Protein AF-A0A453Q612-F1 (afdb_monomer_lite)

InterPro domains:
  IPR006984 Fcf1/UTP23 [PF04900] (62-125)
  IPR029060 PIN-like domain superfamily [SSF88723] (25-125)

Sequence (139 aa):
IRVKRRSRHRKVVKFYSTCFGFREPYKVLVDGTFVHHLLVHQLLPADDALRELLSAARPPPLFTSKCVQVELRRLGKSYSQAFDAARLLATFGCEHDKVVSAVDCILSLVGDKNPEHYFVATQDILVSGQSYERFLVFL

pLDDT: mean 79.76, std 13.85, range [37.91, 91.75]

Organism: Aegilops tauschii subsp. strangulata (NCBI:txid200361)

Secondary structure (DSSP, 8-state):
-HHHHHHHHHHHHHHHHHHS---SSPEEEE-HHHHHHHHHTT---HHHHHHHHHT-SSPPPEEEEHHHHHHHHHT-GGGHHHHHHHHHSEEE----SS---HHHHHHHHHTTT-TT-EEEE---HHHHHHHTTT-----

Structure (mmCIF, N/CA/C/O backbone):
data_AF-A0A453Q612-F1
#
_entry.id   AF-A0A453Q612-F1
#
loop_
_atom_site.group_PDB
_atom_site.id
_atom_site.type_symbol
_atom_site.label_atom_id
_atom_site.label_alt_id
_atom_site.label_comp_id
_atom_site.label_asym_id
_atom_site.label_entity_id
_atom_site.label_seq_id
_atom_site.pdbx_PDB_ins_code
_atom_site.Cartn_x
_atom_site.Cartn_y
_atom_site.Cartn_z
_atom_site.occupancy
_atom_site.B_iso_or_equiv
_atom_site.auth_seq_id
_atom_site.auth_comp_id
_atom_site.auth_asym_id
_atom_site.auth_atom_id
_atom_site.pdbx_PDB_model_num
ATOM 1 N N . ILE A 1 1 ? -12.143 -9.811 -23.129 1.00 45.09 1 ILE A N 1
ATOM 2 C CA . ILE A 1 1 ? -11.453 -8.522 -22.815 1.00 45.09 1 ILE A CA 1
ATOM 3 C C . ILE A 1 1 ? -10.446 -8.605 -21.633 1.00 45.09 1 ILE A C 1
ATOM 5 O O . ILE A 1 1 ? -9.820 -7.613 -21.288 1.00 45.09 1 ILE A O 1
ATOM 9 N N . ARG A 1 2 ? -10.120 -9.795 -21.096 1.00 45.66 2 ARG A N 1
ATOM 10 C CA . ARG A 1 2 ? -9.135 -9.979 -19.999 1.00 45.66 2 ARG A CA 1
ATOM 11 C C . ARG A 1 2 ? -7.660 -9.789 -20.425 1.00 45.66 2 ARG A C 1
ATOM 13 O O . ARG A 1 2 ? -6.860 -9.233 -19.678 1.00 45.66 2 ARG A O 1
ATOM 20 N N . VAL A 1 3 ? -7.325 -10.150 -21.669 1.00 52.69 3 VAL A N 1
ATOM 21 C CA . VAL A 1 3 ? -5.960 -10.054 -22.239 1.00 52.69 3 VAL A CA 1
ATOM 22 C C . VAL A 1 3 ? -5.506 -8.600 -22.451 1.00 52.69 3 VAL A C 1
ATOM 24 O O . VAL A 1 3 ? -4.360 -8.256 -22.165 1.00 52.69 3 VAL A O 1
ATOM 27 N N . LYS A 1 4 ? -6.413 -7.704 -22.876 1.00 53.88 4 LYS A N 1
ATOM 28 C CA . LYS A 1 4 ? -6.094 -6.279 -23.094 1.00 53.88 4 LYS A CA 1
ATOM 29 C C . LYS A 1 4 ? -5.746 -5.547 -21.785 1.00 53.88 4 LYS A C 1
ATOM 31 O O . LYS A 1 4 ? -4.834 -4.726 -21.797 1.00 53.88 4 LYS A O 1
ATOM 36 N N . ARG A 1 5 ? -6.415 -5.863 -20.662 1.00 55.00 5 ARG A N 1
ATOM 37 C CA . ARG A 1 5 ? -6.146 -5.255 -19.337 1.00 55.00 5 ARG A CA 1
ATOM 38 C C . ARG A 1 5 ? -4.781 -5.688 -18.787 1.00 55.00 5 ARG A C 1
ATOM 40 O O . ARG A 1 5 ? -3.984 -4.831 -18.420 1.00 55.00 5 ARG A O 1
ATOM 47 N N . ARG A 1 6 ? -4.449 -6.984 -18.881 1.00 57.88 6 ARG A N 1
ATOM 48 C CA . ARG A 1 6 ? -3.108 -7.510 -18.540 1.00 57.88 6 ARG A CA 1
ATOM 49 C C . ARG A 1 6 ? -1.997 -6.854 -19.365 1.00 57.88 6 ARG A C 1
ATOM 51 O O . ARG A 1 6 ? -0.974 -6.450 -18.822 1.00 57.88 6 ARG A O 1
ATOM 58 N N . SER A 1 7 ? -2.225 -6.655 -20.668 1.00 63.00 7 SER A N 1
ATOM 59 C CA . SER A 1 7 ? -1.268 -5.956 -21.534 1.00 63.00 7 SER A CA 1
ATOM 60 C C . SER A 1 7 ? -1.047 -4.488 -21.150 1.00 63.00 7 SER A C 1
ATOM 62 O O . SER A 1 7 ? 0.021 -3.963 -21.465 1.00 63.00 7 SER A O 1
ATOM 64 N N . ARG A 1 8 ? -2.023 -3.811 -20.528 1.00 69.19 8 ARG A N 1
ATOM 65 C CA . ARG A 1 8 ? -1.868 -2.427 -20.052 1.00 69.19 8 ARG A CA 1
ATOM 66 C C . ARG A 1 8 ? -1.066 -2.378 -18.754 1.00 69.19 8 ARG A C 1
ATOM 68 O O . ARG A 1 8 ? -0.084 -1.647 -18.716 1.00 69.19 8 ARG A O 1
ATOM 75 N N . HIS A 1 9 ? -1.397 -3.204 -17.760 1.00 70.69 9 HIS A N 1
ATOM 76 C CA . HIS A 1 9 ? -0.650 -3.251 -16.493 1.00 70.69 9 HIS A CA 1
ATOM 77 C C . HIS A 1 9 ? 0.830 -3.573 -16.712 1.00 70.69 9 HIS A C 1
ATOM 79 O O . HIS A 1 9 ? 1.691 -2.846 -16.232 1.00 70.69 9 HIS A O 1
ATOM 85 N N . ARG A 1 10 ? 1.145 -4.559 -17.561 1.00 77.56 10 ARG A N 1
ATOM 86 C CA . ARG A 1 10 ? 2.537 -4.884 -17.906 1.00 77.56 10 ARG A CA 1
ATOM 87 C C . ARG A 1 10 ? 3.301 -3.704 -18.523 1.00 77.56 10 ARG A C 1
ATOM 89 O O . ARG A 1 10 ? 4.494 -3.555 -18.279 1.00 77.56 10 ARG A O 1
ATOM 96 N N . LYS A 1 11 ? 2.643 -2.862 -19.331 1.00 81.31 11 LYS A N 1
ATOM 97 C CA . LYS A 1 11 ? 3.269 -1.650 -19.894 1.00 81.31 11 LYS A CA 1
A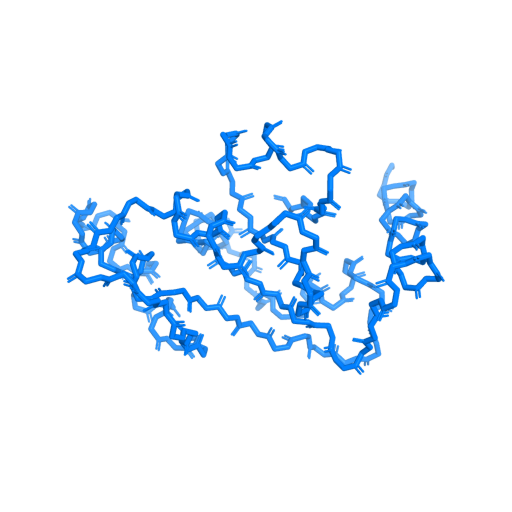TOM 98 C C . LYS A 1 11 ? 3.536 -0.608 -18.811 1.00 81.31 11 LYS A C 1
ATOM 100 O O . LYS A 1 11 ? 4.611 -0.021 -18.815 1.00 81.31 11 LYS A O 1
ATOM 105 N N . VAL A 1 12 ? 2.588 -0.422 -17.893 1.00 81.94 12 VAL A N 1
ATOM 106 C CA . VAL A 1 12 ? 2.711 0.504 -16.758 1.00 81.94 12 VAL A CA 1
ATOM 107 C C . VAL A 1 12 ? 3.851 0.076 -15.836 1.00 81.94 12 VAL A C 1
ATOM 109 O O . VAL A 1 12 ? 4.751 0.866 -15.574 1.00 81.94 12 VAL A O 1
ATOM 112 N N . VAL A 1 13 ? 3.892 -1.194 -15.430 1.00 83.62 13 VAL A N 1
ATOM 113 C CA . VAL A 1 13 ? 4.979 -1.719 -14.589 1.00 83.62 13 VAL A CA 1
ATOM 114 C C . VAL A 1 13 ? 6.327 -1.572 -15.294 1.00 83.62 13 VAL A C 1
ATOM 116 O O . VAL A 1 13 ? 7.278 -1.072 -14.701 1.00 83.62 13 VAL A O 1
ATOM 119 N N . LYS A 1 14 ? 6.412 -1.911 -16.589 1.00 85.62 14 LYS A N 1
ATOM 120 C CA . LYS A 1 14 ? 7.650 -1.742 -17.366 1.00 85.62 14 LYS A CA 1
ATOM 121 C C . LYS A 1 14 ? 8.103 -0.280 -17.433 1.00 85.62 14 LYS A C 1
ATOM 123 O O . LYS A 1 14 ? 9.303 -0.022 -17.362 1.00 85.62 14 LYS A O 1
ATOM 128 N N . PHE A 1 15 ? 7.171 0.659 -17.578 1.00 85.62 15 PHE A N 1
ATOM 129 C CA . PHE A 1 15 ? 7.458 2.091 -17.563 1.00 85.62 15 PHE A CA 1
ATOM 130 C C . PHE A 1 15 ? 8.051 2.521 -16.217 1.00 85.62 15 PHE A C 1
ATOM 132 O O . PHE A 1 15 ? 9.135 3.097 -16.201 1.00 85.62 15 PHE A O 1
ATOM 139 N N . TYR A 1 16 ? 7.435 2.143 -15.094 1.00 84.94 16 TYR A N 1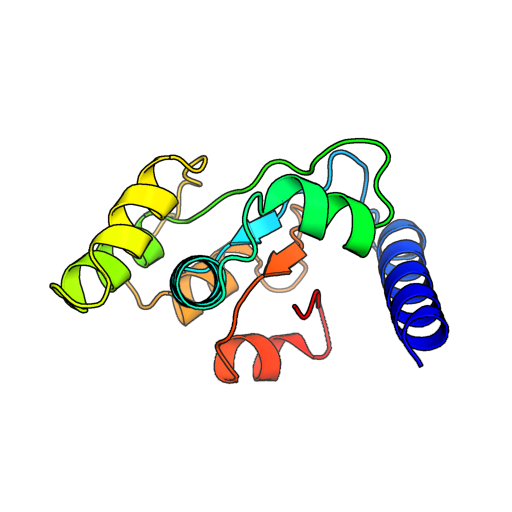
ATOM 140 C CA . TYR A 1 16 ? 7.972 2.453 -13.765 1.00 84.94 16 TYR A CA 1
ATOM 141 C C . TYR A 1 16 ? 9.319 1.777 -13.485 1.00 84.94 16 TYR A C 1
ATOM 143 O O . TYR A 1 16 ? 10.224 2.407 -12.940 1.00 84.94 16 TYR A O 1
ATOM 151 N N . SER A 1 17 ? 9.521 0.537 -13.929 1.00 86.75 17 SER A N 1
ATOM 152 C CA . SER A 1 17 ? 10.823 -0.129 -13.804 1.00 86.75 17 SER A CA 1
ATOM 153 C C . SER A 1 17 ? 11.923 0.534 -14.630 1.00 86.75 17 SER A C 1
ATOM 155 O O . SER A 1 17 ? 13.061 0.615 -14.176 1.00 86.75 17 SER A O 1
ATOM 157 N N . THR A 1 18 ? 11.596 1.028 -15.826 1.00 87.56 18 THR A N 1
ATOM 158 C CA . THR A 1 18 ? 12.586 1.598 -16.754 1.00 87.56 18 THR A CA 1
ATOM 159 C C . THR A 1 18 ? 12.886 3.065 -16.448 1.00 87.56 18 THR A C 1
ATOM 161 O O . THR A 1 18 ? 14.042 3.471 -16.472 1.00 87.56 18 THR A O 1
ATOM 164 N N . CYS A 1 19 ? 11.854 3.862 -16.167 1.00 87.12 19 CYS A N 1
ATOM 165 C CA . CYS A 1 19 ? 11.962 5.314 -16.017 1.00 87.12 19 CYS A CA 1
ATOM 166 C C . CYS A 1 19 ? 12.117 5.759 -14.557 1.00 87.12 19 CYS A C 1
ATOM 168 O O . CYS A 1 19 ? 12.710 6.803 -14.312 1.00 87.12 19 CYS A O 1
ATOM 170 N N . PHE A 1 20 ? 11.605 4.977 -13.601 1.00 84.44 20 PHE A N 1
ATOM 171 C CA . PHE A 1 20 ? 11.575 5.332 -12.176 1.00 84.44 20 PHE A CA 1
ATOM 172 C C . PHE A 1 20 ? 12.347 4.345 -11.294 1.00 84.44 20 PHE A C 1
ATOM 174 O O . PHE A 1 20 ? 12.302 4.451 -10.080 1.00 84.44 20 PHE A O 1
ATOM 181 N N . GLY A 1 21 ? 13.061 3.376 -11.874 1.00 86.81 21 GLY A N 1
ATOM 182 C CA . GLY A 1 21 ? 13.962 2.507 -11.114 1.00 86.81 21 GLY A CA 1
ATOM 183 C C . GLY A 1 21 ? 13.277 1.470 -10.217 1.00 86.81 21 GLY A C 1
ATOM 184 O O . GLY A 1 21 ? 13.927 0.929 -9.322 1.00 86.81 21 GLY A O 1
ATOM 185 N N . PHE A 1 22 ? 12.004 1.145 -10.462 1.00 89.31 22 PHE A N 1
ATOM 186 C CA . PHE A 1 22 ? 11.300 0.087 -9.731 1.00 89.31 22 PHE A CA 1
ATOM 187 C C . PHE A 1 22 ? 11.932 -1.277 -10.018 1.00 89.31 22 PHE A C 1
ATOM 189 O O . PHE A 1 22 ? 11.970 -1.724 -11.169 1.00 89.31 22 PHE A O 1
ATOM 196 N N . ARG A 1 23 ? 12.386 -1.970 -8.971 1.00 89.31 23 ARG A N 1
ATOM 197 C CA . ARG A 1 23 ? 13.064 -3.270 -9.070 1.00 89.31 23 ARG A CA 1
ATOM 198 C C . ARG A 1 23 ? 12.362 -4.325 -8.232 1.00 89.31 23 ARG A C 1
ATOM 200 O O . ARG A 1 23 ? 11.775 -4.017 -7.199 1.00 89.31 23 ARG A O 1
ATOM 207 N N . GLU A 1 24 ? 12.461 -5.570 -8.682 1.00 88.25 24 GLU A N 1
ATOM 208 C CA . GLU A 1 24 ? 12.012 -6.710 -7.894 1.00 88.25 24 GLU A CA 1
ATOM 209 C C . G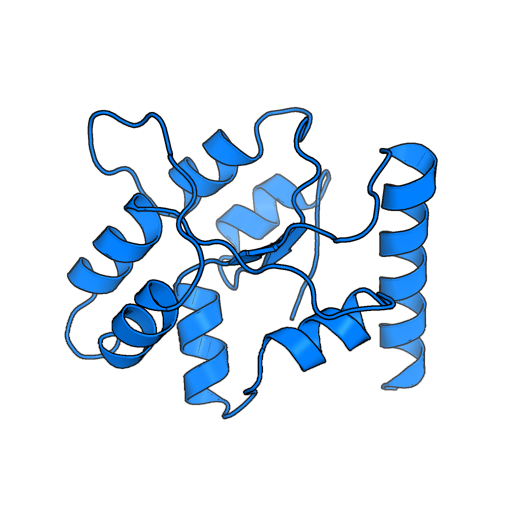LU A 1 24 ? 12.950 -6.971 -6.696 1.00 88.25 24 GLU A C 1
ATOM 211 O O . GLU A 1 24 ? 14.164 -6.787 -6.830 1.00 88.25 24 GLU A O 1
ATOM 216 N N . PRO A 1 25 ? 12.425 -7.439 -5.546 1.00 89.94 25 PRO A N 1
ATOM 217 C CA . PRO A 1 25 ? 11.007 -7.674 -5.269 1.00 89.94 25 PRO A CA 1
ATOM 218 C C . PRO A 1 25 ? 10.235 -6.355 -5.101 1.00 89.94 25 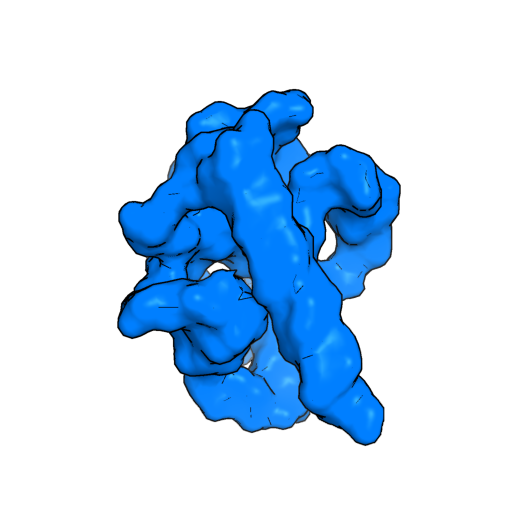PRO A C 1
ATOM 220 O O . PRO A 1 25 ? 10.623 -5.491 -4.317 1.00 89.94 25 PRO A O 1
ATOM 223 N N . TYR A 1 26 ? 9.134 -6.208 -5.842 1.00 89.00 26 TYR A N 1
ATOM 224 C CA . TYR A 1 26 ? 8.324 -4.992 -5.801 1.00 89.00 26 TYR A CA 1
ATOM 225 C C . TYR A 1 26 ? 7.650 -4.845 -4.438 1.00 89.00 26 TYR A C 1
ATOM 227 O O . TYR A 1 26 ? 6.978 -5.765 -3.980 1.00 89.00 26 TYR A O 1
ATOM 235 N N . LYS A 1 27 ? 7.802 -3.684 -3.799 1.00 90.12 27 LYS A N 1
ATOM 236 C CA . LYS A 1 27 ? 7.180 -3.400 -2.502 1.00 90.12 27 LYS A CA 1
ATOM 237 C C . LYS A 1 27 ? 5.759 -2.895 -2.725 1.00 90.12 27 LYS A C 1
ATOM 239 O O . LYS A 1 27 ? 5.575 -1.909 -3.440 1.00 90.12 27 LYS A O 1
ATOM 244 N N . VAL A 1 28 ? 4.765 -3.538 -2.115 1.00 90.00 28 VAL A N 1
ATOM 245 C CA . VAL A 1 28 ? 3.362 -3.117 -2.237 1.00 90.00 28 VAL A CA 1
ATOM 246 C C . VAL A 1 28 ? 2.845 -2.643 -0.884 1.00 90.00 28 VAL A C 1
ATOM 248 O O . VAL A 1 28 ? 2.754 -3.432 0.052 1.00 90.00 28 VAL A O 1
ATOM 251 N N . LEU A 1 29 ? 2.497 -1.361 -0.790 1.00 90.06 29 LEU A N 1
ATOM 252 C CA . LEU A 1 29 ? 1.719 -0.798 0.307 1.00 90.06 29 LEU A CA 1
ATOM 253 C C . LEU A 1 29 ? 0.246 -1.127 0.085 1.00 90.06 29 LEU A C 1
ATOM 255 O O . LEU A 1 29 ? -0.340 -0.786 -0.940 1.00 90.06 29 LEU A O 1
ATOM 259 N N . VAL A 1 30 ? -0.339 -1.804 1.056 1.00 88.56 30 VAL A N 1
ATOM 260 C CA . VAL A 1 30 ? -1.707 -2.286 1.053 1.00 88.56 30 VAL A CA 1
ATOM 261 C C . VAL A 1 30 ? -2.514 -1.471 2.050 1.00 88.56 30 VAL A C 1
ATOM 263 O O . VAL A 1 30 ? -2.154 -1.359 3.222 1.00 88.56 30 VAL A O 1
ATOM 266 N N . ASP A 1 31 ? -3.621 -0.923 1.568 1.00 86.62 31 ASP A N 1
ATOM 267 C CA . ASP A 1 31 ? -4.594 -0.217 2.386 1.00 86.62 31 ASP A CA 1
ATOM 268 C C . ASP A 1 31 ? -5.624 -1.181 3.006 1.00 86.62 31 ASP A C 1
ATOM 270 O O . ASP A 1 31 ? -5.922 -2.253 2.474 1.00 86.62 31 ASP A O 1
ATOM 274 N N . GLY A 1 32 ? -6.212 -0.792 4.134 1.00 83.44 32 GLY A N 1
ATOM 275 C CA . GLY A 1 32 ? -7.174 -1.607 4.864 1.00 83.44 32 GLY A CA 1
ATOM 276 C C . GLY A 1 32 ? -8.475 -1.835 4.098 1.00 83.44 32 GLY A C 1
ATOM 277 O O . GLY A 1 32 ? -9.043 -2.930 4.141 1.00 83.44 32 GLY A O 1
ATOM 278 N N . THR A 1 33 ? -8.907 -0.830 3.334 1.00 80.88 33 THR A N 1
ATOM 279 C CA . THR A 1 33 ? -10.067 -0.927 2.434 1.00 80.88 33 THR A CA 1
ATOM 280 C C . THR A 1 33 ? -9.863 -2.007 1.370 1.00 80.88 33 THR A C 1
ATOM 282 O O . THR A 1 33 ? -10.777 -2.776 1.064 1.00 80.88 33 THR A O 1
ATOM 285 N N . PHE A 1 34 ? -8.635 -2.134 0.866 1.00 84.00 34 PHE A N 1
ATOM 286 C CA . PHE A 1 34 ? -8.265 -3.141 -0.114 1.00 84.00 34 PHE A CA 1
ATOM 287 C C . PHE A 1 34 ? -8.291 -4.553 0.474 1.00 84.00 34 PHE A C 1
ATOM 289 O O . PHE A 1 34 ? -8.869 -5.459 -0.127 1.00 84.00 34 PHE A O 1
ATOM 296 N N . VAL A 1 35 ? -7.737 -4.741 1.677 1.00 85.50 35 VAL A N 1
ATOM 297 C CA . VAL A 1 35 ? -7.801 -6.031 2.389 1.00 85.50 35 VAL A CA 1
ATOM 298 C C . VAL A 1 35 ? -9.251 -6.453 2.621 1.00 85.50 35 VAL A C 1
ATOM 300 O O . VAL A 1 35 ? -9.608 -7.605 2.371 1.00 85.50 35 VAL A O 1
ATOM 303 N N . HIS A 1 36 ? -10.103 -5.521 3.053 1.00 86.06 36 HIS A N 1
ATOM 304 C CA . HIS A 1 36 ? -11.524 -5.792 3.242 1.00 86.06 36 HIS A CA 1
ATOM 305 C C . HIS A 1 36 ? -12.200 -6.229 1.936 1.00 86.06 36 HIS A C 1
ATOM 307 O O . HIS A 1 36 ? -12.892 -7.245 1.911 1.00 86.06 36 HIS A O 1
ATOM 313 N N . HIS A 1 37 ? -11.940 -5.518 0.838 1.00 83.62 37 HIS A N 1
ATOM 314 C CA . HIS A 1 37 ? -12.474 -5.860 -0.477 1.00 83.62 37 HIS A CA 1
ATOM 315 C C . HIS A 1 37 ? -12.046 -7.266 -0.934 1.00 83.62 37 HIS A C 1
ATOM 317 O O . HIS A 1 37 ? -12.874 -8.045 -1.407 1.00 83.62 37 HIS A O 1
ATOM 323 N N . LEU A 1 38 ? -10.775 -7.636 -0.745 1.00 82.94 38 LEU A N 1
ATOM 324 C CA . LEU A 1 38 ? -10.293 -8.980 -1.075 1.00 82.94 38 LEU A CA 1
ATOM 325 C C . LEU A 1 38 ? -11.024 -10.080 -0.296 1.00 82.94 38 LEU A C 1
ATOM 327 O O . LEU A 1 38 ? -11.341 -11.121 -0.871 1.00 82.94 38 LEU A O 1
ATOM 331 N N . LEU A 1 39 ? -11.299 -9.849 0.991 1.00 84.69 39 LEU A N 1
ATOM 332 C CA . LEU A 1 39 ? -12.018 -10.800 1.841 1.00 84.69 39 LEU A CA 1
ATOM 333 C C . LEU A 1 39 ? -13.478 -10.952 1.408 1.00 84.69 39 LEU A C 1
ATOM 335 O O . LEU A 1 39 ? -13.945 -12.074 1.222 1.00 84.69 39 LEU A O 1
ATOM 339 N N . VAL A 1 40 ? -14.178 -9.834 1.195 1.00 84.12 40 VAL A N 1
ATOM 340 C CA . VAL A 1 40 ? -15.593 -9.827 0.788 1.00 84.12 40 VAL A CA 1
ATOM 341 C C . VAL A 1 40 ? -15.793 -10.548 -0.547 1.00 84.12 40 VAL A C 1
ATOM 343 O O . VAL A 1 40 ? -16.758 -11.292 -0.709 1.00 84.12 40 VAL A O 1
ATOM 346 N N . HIS A 1 41 ? -14.862 -10.380 -1.488 1.00 80.56 41 HIS A N 1
ATOM 347 C CA . HIS A 1 41 ? -14.938 -10.991 -2.816 1.00 80.56 41 HIS A CA 1
ATOM 348 C C . HIS A 1 41 ? -14.210 -12.338 -2.942 1.00 80.56 41 HIS A C 1
ATOM 350 O O . HIS A 1 41 ? -14.144 -12.879 -4.045 1.00 80.56 41 HIS A O 1
ATOM 356 N N . GLN A 1 42 ? -13.681 -12.890 -1.843 1.00 79.25 42 GLN A N 1
ATOM 357 C CA . GLN A 1 42 ? -12.949 -14.167 -1.818 1.00 79.25 42 GLN A CA 1
ATOM 358 C C . GLN A 1 42 ? -11.797 -14.223 -2.841 1.00 79.25 42 GLN A C 1
ATOM 360 O O . GLN A 1 42 ? -11.560 -15.237 -3.493 1.00 79.25 42 GLN A O 1
ATOM 365 N N . LEU A 1 43 ? -11.061 -13.118 -2.979 1.00 75.00 43 LEU A N 1
ATOM 366 C CA . LEU A 1 43 ? -9.959 -12.956 -3.939 1.00 75.00 43 LEU A CA 1
ATOM 367 C C . LEU A 1 43 ? -8.589 -13.338 -3.351 1.00 75.00 43 LEU A C 1
ATOM 369 O O . LEU A 1 43 ? -7.553 -12.875 -3.827 1.00 75.00 43 LEU A O 1
ATOM 373 N N . LEU A 1 44 ? -8.578 -14.149 -2.293 1.00 75.25 44 LEU A N 1
ATOM 374 C CA . LEU A 1 44 ? -7.357 -14.638 -1.659 1.00 75.25 44 LEU A CA 1
ATOM 375 C C . LEU A 1 44 ? -6.811 -15.875 -2.401 1.00 75.25 44 LEU A C 1
ATOM 377 O O . LEU A 1 44 ? -7.603 -16.697 -2.863 1.00 75.25 44 LEU A O 1
ATOM 381 N N . PRO A 1 45 ? -5.478 -16.045 -2.485 1.00 75.12 45 PRO A N 1
ATOM 382 C CA . PRO A 1 45 ? -4.451 -15.261 -1.800 1.00 75.12 45 PRO A CA 1
ATOM 383 C C . PRO A 1 45 ? -4.006 -14.010 -2.597 1.00 75.12 45 PRO A C 1
ATOM 385 O O . PRO A 1 45 ? -3.897 -14.011 -3.824 1.00 75.12 45 PRO A O 1
ATOM 388 N N . ALA A 1 46 ? -3.808 -12.898 -1.878 1.00 76.06 46 ALA A N 1
ATOM 389 C CA . ALA A 1 46 ? -3.599 -11.563 -2.456 1.00 76.06 46 ALA A CA 1
ATOM 390 C C . ALA A 1 46 ? -2.251 -11.406 -3.178 1.00 76.06 46 ALA A C 1
ATOM 392 O O . ALA A 1 46 ? -2.119 -10.648 -4.138 1.00 76.06 46 ALA A O 1
ATOM 393 N N . ASP A 1 47 ? -1.243 -12.117 -2.694 1.00 79.81 47 ASP A N 1
ATOM 394 C CA . ASP A 1 47 ? 0.135 -12.106 -3.163 1.00 79.81 47 ASP A CA 1
ATOM 395 C C . ASP A 1 47 ? 0.275 -12.728 -4.561 1.00 79.81 47 ASP A C 1
ATOM 397 O O . ASP A 1 47 ? 0.940 -12.148 -5.420 1.00 79.81 47 ASP A O 1
ATOM 401 N N . ASP A 1 48 ? -0.419 -13.834 -4.846 1.00 80.44 48 ASP A N 1
ATOM 402 C CA . ASP A 1 48 ? -0.469 -14.431 -6.187 1.00 80.44 48 ASP A CA 1
ATOM 403 C C . ASP A 1 48 ? -1.203 -13.531 -7.192 1.00 80.44 48 ASP A C 1
ATOM 405 O O . ASP A 1 48 ? -0.750 -13.361 -8.332 1.00 80.44 48 ASP A O 1
ATOM 409 N N . ALA A 1 49 ? -2.313 -12.915 -6.772 1.00 78.94 49 ALA A N 1
ATOM 410 C CA . ALA A 1 49 ? -3.058 -11.973 -7.604 1.00 78.94 49 ALA A CA 1
ATOM 411 C C . ALA A 1 49 ? -2.204 -10.742 -7.957 1.00 78.94 49 ALA A C 1
ATOM 413 O O . ALA A 1 49 ? -2.149 -10.323 -9.119 1.00 78.94 49 ALA A O 1
ATOM 414 N N . LEU A 1 50 ? -1.483 -10.196 -6.973 1.00 81.44 50 LEU A N 1
ATOM 415 C CA . LEU A 1 50 ? -0.571 -9.071 -7.167 1.00 81.44 50 LEU A CA 1
ATOM 416 C C . LEU A 1 50 ? 0.668 -9.463 -7.978 1.00 81.44 50 LEU A C 1
ATOM 418 O O . LEU A 1 50 ? 1.098 -8.672 -8.817 1.00 81.44 50 LEU A O 1
ATOM 422 N N . ARG A 1 51 ? 1.198 -10.685 -7.823 1.00 86.31 51 ARG A N 1
ATOM 423 C CA . ARG A 1 51 ? 2.277 -11.216 -8.674 1.00 86.31 51 ARG A CA 1
ATOM 424 C C . ARG A 1 51 ? 1.870 -11.208 -10.141 1.00 86.31 51 ARG A C 1
ATOM 426 O O . ARG A 1 51 ? 2.609 -10.701 -10.984 1.00 86.31 51 ARG A O 1
ATOM 433 N N . GLU A 1 52 ? 0.696 -11.762 -10.454 1.00 82.06 52 GLU A N 1
ATOM 434 C CA . GLU A 1 52 ? 0.200 -11.820 -11.831 1.00 82.06 52 GLU A CA 1
ATOM 435 C C . GLU A 1 52 ? -0.035 -10.415 -12.399 1.00 82.06 52 GLU A C 1
ATOM 437 O O . GLU A 1 52 ? 0.308 -10.141 -13.552 1.00 82.06 52 GLU A O 1
ATOM 442 N N . LEU A 1 53 ? -0.584 -9.507 -11.590 1.00 79.88 53 LEU A N 1
ATOM 443 C CA . LEU A 1 53 ? -0.849 -8.139 -12.018 1.00 79.88 53 LEU A CA 1
ATOM 444 C C . LEU A 1 53 ? 0.443 -7.369 -12.297 1.00 79.88 53 LEU A C 1
ATOM 446 O O . LEU A 1 53 ? 0.570 -6.750 -13.358 1.00 79.88 53 LEU A O 1
ATOM 450 N N . LEU A 1 54 ? 1.407 -7.454 -11.381 1.00 83.12 54 LEU A N 1
ATOM 451 C CA . LEU A 1 54 ? 2.714 -6.821 -11.517 1.00 83.12 54 LEU A CA 1
ATOM 452 C C . LEU A 1 54 ? 3.596 -7.505 -12.567 1.00 83.12 54 LEU A C 1
ATOM 454 O O . LEU A 1 54 ? 4.634 -6.965 -12.929 1.00 83.12 54 LEU A O 1
ATOM 458 N N . SER A 1 55 ? 3.182 -8.663 -13.095 1.00 84.69 55 SER A N 1
ATOM 459 C CA . SER A 1 55 ? 4.018 -9.495 -13.970 1.00 84.69 55 SER A CA 1
ATOM 460 C C . SER A 1 55 ? 5.382 -9.807 -13.333 1.00 84.69 55 SER A C 1
ATOM 462 O O . SER A 1 55 ? 6.387 -9.861 -14.039 1.00 84.69 55 SER A O 1
ATOM 464 N N . ALA A 1 56 ? 5.401 -9.973 -12.006 1.00 85.12 56 ALA A N 1
ATOM 465 C CA . ALA A 1 56 ? 6.614 -10.164 -11.219 1.00 85.12 56 ALA A CA 1
ATOM 466 C C . ALA A 1 56 ? 7.037 -11.639 -11.188 1.00 85.12 56 ALA A C 1
ATOM 468 O O . ALA A 1 56 ? 6.185 -12.532 -11.213 1.00 85.12 56 ALA A O 1
ATOM 469 N N . ALA A 1 57 ? 8.340 -11.914 -11.079 1.00 86.31 57 ALA A N 1
ATOM 470 C CA . ALA A 1 57 ? 8.837 -13.291 -11.023 1.00 86.31 57 ALA A CA 1
ATOM 471 C C . ALA A 1 57 ? 8.475 -14.007 -9.709 1.00 86.31 57 ALA A C 1
ATOM 473 O O . ALA A 1 57 ? 8.344 -15.232 -9.682 1.00 86.31 57 ALA A O 1
ATOM 474 N N . ARG A 1 58 ? 8.311 -13.258 -8.611 1.00 86.81 58 ARG A N 1
ATOM 475 C CA . ARG A 1 58 ? 7.963 -13.782 -7.279 1.00 86.81 58 ARG A CA 1
ATOM 476 C C . ARG A 1 58 ? 6.841 -12.960 -6.636 1.00 86.81 58 ARG A C 1
ATOM 478 O O . ARG A 1 58 ? 6.676 -11.798 -7.011 1.00 86.81 58 ARG A O 1
ATOM 485 N N . PRO A 1 59 ? 6.080 -13.535 -5.682 1.00 86.62 59 PRO A N 1
ATOM 486 C CA . PRO A 1 59 ? 5.086 -12.784 -4.926 1.00 86.62 59 PRO A CA 1
ATOM 487 C C . PRO A 1 59 ? 5.710 -11.549 -4.259 1.00 86.62 59 PRO A C 1
ATOM 489 O O . PRO A 1 59 ? 6.763 -11.673 -3.621 1.00 86.62 59 PRO A O 1
ATOM 492 N N . PRO A 1 60 ? 5.121 -10.354 -4.443 1.00 88.06 60 PRO A N 1
ATOM 493 C CA . PRO A 1 60 ? 5.657 -9.135 -3.863 1.00 88.06 60 PRO A CA 1
ATOM 494 C C . PRO A 1 60 ? 5.457 -9.131 -2.342 1.00 88.06 60 PRO A C 1
ATOM 496 O O . PRO A 1 60 ? 4.392 -9.535 -1.868 1.00 88.06 60 PRO A O 1
ATOM 499 N N . PRO A 1 61 ? 6.430 -8.642 -1.555 1.00 90.25 61 PRO A N 1
ATOM 500 C CA . PRO A 1 61 ? 6.201 -8.380 -0.145 1.00 90.25 61 PRO A CA 1
ATOM 501 C C . PRO A 1 61 ? 5.114 -7.310 0.023 1.00 90.25 61 PRO A C 1
ATOM 503 O O . PRO A 1 61 ? 5.178 -6.222 -0.562 1.00 90.25 61 PRO A O 1
ATOM 506 N N . LEU A 1 62 ? 4.111 -7.655 0.830 1.00 90.69 62 LEU A N 1
ATOM 507 C CA . LEU A 1 62 ? 2.966 -6.810 1.139 1.00 90.69 62 LEU A CA 1
ATOM 508 C C . LEU A 1 62 ? 3.178 -6.122 2.483 1.00 90.69 62 LEU A C 1
ATOM 510 O O . LEU A 1 62 ? 3.490 -6.773 3.485 1.00 90.69 62 LEU A O 1
ATOM 514 N N . PHE A 1 63 ? 2.968 -4.813 2.496 1.00 91.44 63 PHE A N 1
ATOM 515 C CA . PHE A 1 63 ? 3.173 -3.964 3.655 1.00 91.44 63 PHE A CA 1
ATOM 516 C C . PHE A 1 63 ? 1.906 -3.188 3.988 1.00 91.44 63 PHE A C 1
ATOM 518 O O . PHE A 1 63 ? 1.191 -2.759 3.096 1.00 91.44 63 PHE A O 1
ATOM 525 N N . THR A 1 64 ? 1.661 -2.940 5.266 1.00 91.75 64 THR A N 1
ATOM 526 C CA . THR A 1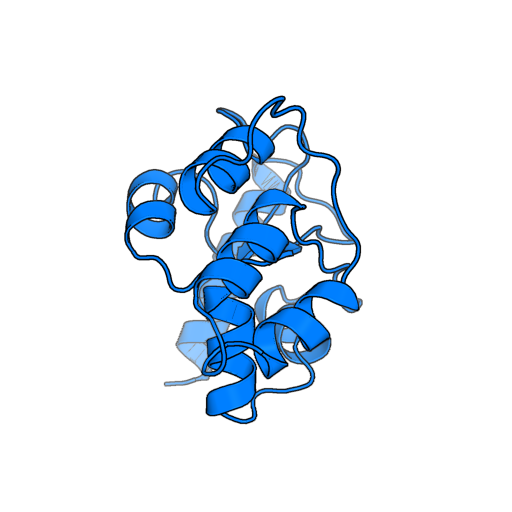 64 ? 0.639 -1.998 5.748 1.00 91.75 64 THR A CA 1
ATOM 527 C C . THR A 1 64 ? 1.280 -1.016 6.722 1.00 91.75 64 THR A C 1
ATOM 529 O O . THR A 1 64 ? 2.369 -1.270 7.235 1.00 91.75 64 THR A O 1
ATOM 532 N N . SER A 1 65 ? 0.617 0.096 7.033 1.00 91.31 65 SER A N 1
ATOM 533 C CA . SER A 1 65 ? 1.062 1.000 8.098 1.00 91.31 65 SER A CA 1
ATOM 534 C C . SER A 1 65 ? 0.325 0.746 9.416 1.00 91.31 65 SER A C 1
ATOM 536 O O . SER A 1 65 ? -0.765 0.161 9.448 1.00 91.31 65 SER A O 1
ATOM 538 N N . LYS A 1 66 ? 0.908 1.224 10.523 1.00 90.25 66 LYS A N 1
ATOM 539 C CA . LYS A 1 66 ? 0.238 1.225 11.834 1.00 90.25 66 LYS A CA 1
ATOM 540 C C . LYS A 1 66 ? -1.020 2.093 11.822 1.00 90.25 66 LYS A C 1
ATOM 542 O O . LYS A 1 66 ? -2.016 1.707 12.427 1.00 90.25 66 LYS A O 1
ATOM 547 N N . CYS A 1 67 ? -1.000 3.232 11.127 1.00 91.38 67 CYS A N 1
ATOM 548 C CA . CYS A 1 67 ? -2.165 4.113 11.023 1.00 91.38 67 CYS A CA 1
ATOM 549 C C . CYS A 1 67 ? -3.341 3.410 10.340 1.00 91.38 67 CYS A C 1
ATOM 551 O O . CYS A 1 67 ? -4.443 3.442 10.879 1.00 91.38 67 CYS A O 1
ATOM 553 N N . VAL A 1 68 ? -3.087 2.679 9.247 1.00 90.25 68 VAL A N 1
ATOM 554 C CA . VAL A 1 68 ? -4.105 1.876 8.543 1.00 90.25 68 VAL A CA 1
ATOM 555 C C . VAL A 1 68 ? -4.706 0.812 9.466 1.00 90.25 68 VAL A C 1
ATOM 557 O O . VAL A 1 68 ? -5.924 0.671 9.551 1.00 90.25 68 VAL A O 1
ATOM 560 N N . GLN A 1 69 ? -3.876 0.088 10.226 1.00 90.56 69 GLN A N 1
ATOM 561 C CA . GLN A 1 69 ? -4.372 -0.906 11.187 1.00 90.56 69 GLN A CA 1
ATOM 562 C C . GLN A 1 69 ? -5.242 -0.270 12.283 1.00 90.56 69 GLN A C 1
ATOM 564 O O . GLN A 1 69 ? -6.263 -0.837 12.679 1.00 90.56 69 GLN A O 1
ATOM 569 N N . VAL A 1 70 ? -4.856 0.901 12.796 1.00 90.38 70 VAL A N 1
ATOM 570 C CA . VAL A 1 70 ? -5.641 1.604 13.821 1.00 90.38 70 VAL A CA 1
ATOM 571 C C . VAL A 1 70 ? -6.958 2.121 13.243 1.00 90.38 70 VAL A C 1
ATOM 573 O O . VAL A 1 70 ? -7.984 2.035 13.917 1.00 90.38 70 VAL A O 1
ATOM 576 N N . GLU A 1 71 ? -6.955 2.626 12.013 1.00 89.25 71 GLU A N 1
ATOM 577 C CA . GLU A 1 71 ? -8.167 3.067 11.324 1.00 89.25 71 GLU A CA 1
ATOM 578 C C . GLU A 1 71 ? -9.144 1.904 11.116 1.00 89.25 71 GLU A C 1
ATOM 580 O O . GLU A 1 71 ? -10.293 1.992 11.548 1.00 89.25 71 GLU A O 1
ATOM 585 N N . LEU A 1 72 ? -8.668 0.764 10.603 1.00 88.06 72 LEU A N 1
ATOM 586 C CA . LEU A 1 72 ? -9.462 -0.465 10.484 1.00 88.06 72 LEU A CA 1
ATOM 587 C C . LEU A 1 72 ? -10.081 -0.893 11.817 1.00 88.06 72 LEU A C 1
ATOM 589 O O . LEU A 1 72 ? -11.251 -1.269 11.874 1.00 88.06 72 LEU A O 1
ATOM 593 N N . ARG A 1 73 ? -9.315 -0.803 12.911 1.00 88.69 73 ARG A N 1
ATOM 594 C CA . ARG A 1 73 ? -9.825 -1.102 14.254 1.00 88.69 73 ARG A CA 1
ATOM 595 C C . ARG A 1 73 ? -10.957 -0.150 14.658 1.00 88.69 73 ARG A C 1
ATOM 597 O O . ARG A 1 73 ? -11.906 -0.590 15.306 1.00 88.69 73 ARG A O 1
ATOM 604 N N . ARG A 1 74 ? -10.871 1.135 14.297 1.00 88.31 74 ARG A N 1
ATOM 605 C CA . ARG A 1 74 ? -11.902 2.149 14.596 1.00 88.31 74 ARG A CA 1
ATOM 606 C C . ARG A 1 74 ? -13.183 1.945 13.789 1.00 88.31 74 ARG A C 1
ATOM 608 O O . ARG A 1 74 ? -14.253 2.240 14.310 1.00 88.31 74 ARG A O 1
ATOM 615 N N . LEU A 1 75 ? -13.091 1.400 12.574 1.00 85.12 75 LEU A N 1
ATOM 616 C CA . LEU A 1 75 ? -14.257 1.070 11.742 1.00 85.12 75 LEU A CA 1
ATOM 617 C C . LEU A 1 75 ? -15.131 -0.056 12.336 1.00 85.12 75 LEU A C 1
ATOM 619 O O . LEU A 1 75 ? -16.282 -0.232 11.937 1.00 85.12 75 LEU A O 1
ATOM 623 N N . GLY A 1 76 ? -14.625 -0.789 13.331 1.00 84.75 76 GLY A N 1
ATOM 624 C CA . GLY A 1 76 ? -15.421 -1.683 14.167 1.00 84.75 76 GLY A CA 1
ATOM 625 C C . GLY A 1 76 ? -15.664 -3.069 13.565 1.00 84.75 76 GLY A C 1
ATOM 626 O O . GLY A 1 76 ? -14.890 -3.575 12.755 1.00 84.75 76 GLY A O 1
ATOM 627 N N . LYS A 1 77 ? -16.740 -3.731 14.016 1.00 84.06 77 LYS A N 1
ATOM 628 C CA . LYS A 1 77 ? -16.965 -5.176 13.802 1.00 84.06 77 LYS A CA 1
ATOM 629 C C . LYS A 1 77 ? -17.029 -5.590 12.330 1.00 84.06 77 LYS A C 1
ATOM 631 O O . LYS A 1 77 ? -16.578 -6.682 12.014 1.00 84.06 77 LYS A O 1
ATOM 636 N N . SER A 1 78 ? -17.536 -4.737 11.442 1.00 83.12 78 SER A N 1
ATOM 637 C CA . SER A 1 78 ? -17.625 -5.040 10.005 1.00 83.12 78 SER A CA 1
ATOM 638 C C . SER A 1 78 ? -16.254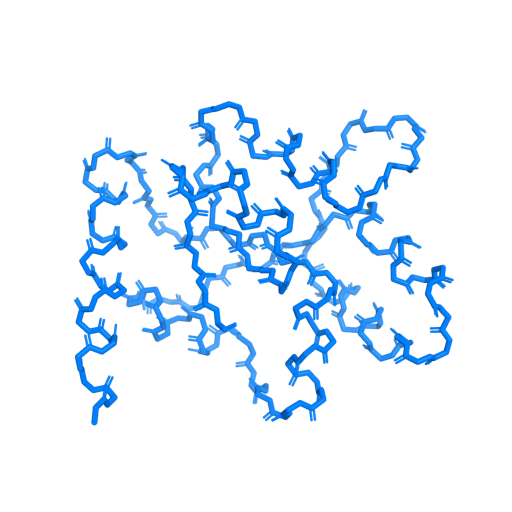 -5.204 9.338 1.00 83.12 78 SER A C 1
ATOM 640 O O . SER A 1 78 ? -16.143 -5.867 8.313 1.00 83.12 78 SER A O 1
ATOM 642 N N . TYR A 1 79 ? -15.203 -4.642 9.942 1.00 85.94 79 TYR A N 1
ATOM 643 C CA . TYR A 1 79 ? -13.831 -4.678 9.440 1.00 85.94 79 TYR A CA 1
ATOM 644 C C . TYR A 1 79 ? -12.904 -5.537 10.310 1.00 85.94 79 TYR A C 1
ATOM 646 O O . TYR A 1 79 ? -11.697 -5.535 10.089 1.00 85.94 79 TYR A O 1
ATOM 654 N N . SER A 1 80 ? -13.434 -6.305 11.271 1.00 86.81 80 SER A N 1
ATOM 655 C CA . SER A 1 80 ? -12.617 -7.117 12.187 1.00 86.81 80 SER A CA 1
ATOM 656 C C . SER A 1 80 ? -11.741 -8.132 11.449 1.00 86.81 80 SER A C 1
ATOM 658 O O . SER A 1 80 ? -10.546 -8.216 11.706 1.00 86.81 80 SER A O 1
ATOM 660 N N . GLN A 1 81 ? -12.301 -8.824 10.457 1.00 87.94 81 GLN A N 1
ATOM 661 C CA . GLN A 1 81 ? -11.553 -9.775 9.632 1.00 87.94 81 GLN A CA 1
ATOM 662 C C . GLN A 1 81 ? -10.474 -9.084 8.790 1.00 87.94 81 GLN A C 1
ATOM 664 O O . GLN A 1 81 ? -9.375 -9.611 8.636 1.00 87.94 81 GLN A O 1
ATOM 669 N N . ALA A 1 82 ? -10.763 -7.885 8.274 1.00 87.81 82 ALA A N 1
ATOM 670 C CA . ALA A 1 82 ? -9.786 -7.092 7.531 1.00 87.81 82 ALA A CA 1
ATOM 671 C C . ALA A 1 82 ? -8.654 -6.605 8.441 1.00 87.81 82 ALA A C 1
ATOM 673 O O . ALA A 1 82 ? -7.494 -6.627 8.043 1.00 87.81 82 ALA A O 1
ATOM 674 N N . PHE A 1 83 ? -8.977 -6.225 9.678 1.00 90.38 83 PHE A N 1
ATOM 675 C CA . PHE A 1 83 ? -8.002 -5.880 10.705 1.00 90.38 83 PHE A CA 1
ATOM 676 C C . PHE A 1 83 ? -7.092 -7.067 11.048 1.00 90.38 83 PHE A C 1
ATOM 678 O O . PHE A 1 83 ? -5.871 -6.910 11.068 1.00 90.38 83 PHE A O 1
ATOM 685 N N . ASP A 1 84 ? -7.659 -8.254 11.263 1.00 89.75 84 ASP A N 1
ATOM 686 C CA . ASP A 1 84 ? -6.882 -9.458 11.566 1.00 89.75 84 ASP A CA 1
ATOM 687 C C . ASP A 1 84 ? -5.979 -9.860 10.392 1.00 89.75 84 ASP A C 1
ATOM 689 O O . ASP A 1 84 ? -4.800 -10.140 10.598 1.00 89.75 84 ASP A O 1
ATOM 693 N N . ALA A 1 85 ? -6.483 -9.793 9.156 1.00 88.00 85 ALA A N 1
ATOM 694 C CA . ALA A 1 85 ? -5.683 -10.041 7.959 1.00 88.00 85 ALA A CA 1
ATOM 695 C C . ALA A 1 85 ? -4.567 -8.996 7.776 1.00 88.00 85 ALA A C 1
ATOM 697 O O . ALA A 1 85 ? -3.425 -9.356 7.494 1.00 88.00 85 ALA A O 1
ATOM 698 N N . ALA A 1 86 ? -4.853 -7.709 7.997 1.00 88.25 86 ALA A N 1
ATOM 699 C CA . ALA A 1 86 ? -3.858 -6.641 7.900 1.00 88.25 86 ALA A CA 1
ATOM 700 C C . ALA A 1 86 ? -2.736 -6.782 8.944 1.00 88.25 86 ALA A C 1
ATOM 702 O O . ALA A 1 86 ? -1.599 -6.405 8.675 1.00 88.25 86 ALA A O 1
ATOM 703 N N . ARG A 1 87 ? -3.016 -7.365 10.119 1.00 89.19 87 ARG A N 1
ATOM 704 C CA . ARG A 1 87 ? -1.993 -7.653 11.142 1.00 89.19 87 ARG A CA 1
ATOM 705 C C . ARG A 1 87 ? -1.015 -8.756 10.752 1.00 89.19 87 ARG A C 1
ATOM 707 O O . ARG A 1 87 ? 0.067 -8.811 11.329 1.00 89.19 87 ARG A O 1
ATOM 714 N N . LEU A 1 88 ? -1.396 -9.635 9.826 1.00 88.38 88 LEU A N 1
ATOM 715 C CA . LEU A 1 88 ? -0.510 -10.677 9.303 1.00 88.38 88 LEU A CA 1
ATOM 716 C C . LEU A 1 88 ? 0.481 -10.121 8.270 1.00 88.38 88 LEU A C 1
ATOM 718 O O . LEU A 1 88 ? 1.492 -10.761 7.991 1.00 88.38 88 LEU A O 1
ATOM 722 N N . LEU A 1 89 ? 0.205 -8.938 7.709 1.00 87.56 89 LEU A N 1
ATOM 723 C CA . LEU A 1 89 ? 1.094 -8.267 6.765 1.00 87.56 89 LEU A CA 1
ATOM 724 C C . LEU A 1 89 ? 2.263 -7.591 7.490 1.00 87.56 89 LEU A C 1
ATOM 726 O O . LEU A 1 89 ? 2.163 -7.176 8.649 1.00 87.56 89 LEU A O 1
ATOM 730 N N . ALA A 1 90 ? 3.377 -7.420 6.776 1.00 88.75 90 ALA A N 1
ATOM 731 C CA . ALA A 1 90 ? 4.517 -6.690 7.310 1.00 88.75 90 ALA A CA 1
ATOM 732 C C . ALA A 1 90 ? 4.113 -5.235 7.594 1.00 88.75 90 ALA A C 1
ATOM 734 O O . ALA A 1 90 ? 3.475 -4.574 6.777 1.00 88.75 90 ALA A O 1
ATOM 735 N N . THR A 1 91 ? 4.468 -4.721 8.769 1.00 87.00 91 THR A N 1
ATOM 736 C CA . THR A 1 91 ? 4.114 -3.349 9.146 1.00 87.00 91 THR A CA 1
ATOM 737 C C . THR A 1 91 ? 5.279 -2.413 8.863 1.00 87.00 91 THR A C 1
ATOM 739 O O . THR A 1 91 ? 6.363 -2.600 9.413 1.00 87.00 91 THR A O 1
ATOM 742 N N . PHE A 1 92 ? 5.052 -1.389 8.044 1.00 84.88 92 PHE A N 1
ATOM 743 C CA . PHE A 1 92 ? 6.017 -0.320 7.831 1.00 84.88 92 PHE A CA 1
ATOM 744 C C . PHE A 1 92 ? 5.889 0.747 8.927 1.00 84.88 92 PHE A C 1
ATOM 746 O O . PHE A 1 92 ? 4.784 1.096 9.360 1.00 84.88 92 PHE A O 1
ATOM 753 N N . GLY A 1 93 ? 7.031 1.244 9.404 1.00 79.69 93 GLY A N 1
ATOM 754 C CA . GLY A 1 93 ? 7.085 2.307 10.402 1.00 79.69 93 GLY A CA 1
ATOM 755 C C . GLY A 1 93 ? 6.741 3.649 9.768 1.00 79.69 93 GLY A C 1
ATOM 756 O O . GLY A 1 93 ? 7.503 4.157 8.957 1.00 79.69 93 GLY A O 1
ATOM 757 N N . CYS A 1 94 ? 5.593 4.214 10.124 1.00 86.31 94 CYS A N 1
ATOM 758 C CA . CYS A 1 94 ? 5.274 5.608 9.841 1.00 86.31 94 CYS A CA 1
ATOM 759 C C . CYS A 1 94 ? 5.754 6.492 11.003 1.00 86.31 94 CYS A C 1
ATOM 761 O O . CYS A 1 94 ? 5.612 6.102 12.163 1.00 86.31 94 CYS A O 1
ATOM 763 N N . GLU A 1 95 ? 6.286 7.678 10.705 1.00 85.06 95 GLU A N 1
ATOM 764 C CA . GLU A 1 95 ? 6.838 8.615 11.704 1.00 85.06 95 GLU A CA 1
ATOM 765 C C . GLU A 1 95 ? 5.781 9.564 12.302 1.00 85.06 95 GLU A C 1
ATOM 767 O O . GLU A 1 95 ? 6.089 10.649 12.785 1.00 85.06 95 GLU A O 1
ATOM 772 N N . HIS A 1 96 ? 4.502 9.184 12.262 1.00 86.25 96 HIS A N 1
ATOM 773 C CA . HIS A 1 96 ? 3.422 10.013 12.797 1.00 86.25 96 HIS A CA 1
ATOM 774 C C . HIS A 1 96 ? 3.311 9.857 14.320 1.00 86.25 96 HIS A C 1
ATOM 776 O O . HIS A 1 96 ? 2.972 8.779 14.809 1.00 86.25 96 HIS A O 1
ATOM 782 N N . ASP A 1 97 ? 3.509 10.950 15.064 1.00 82.69 97 ASP A N 1
ATOM 783 C CA . ASP A 1 97 ? 3.327 10.986 16.528 1.00 82.69 97 ASP A CA 1
ATOM 784 C C . ASP A 1 97 ? 1.887 10.669 16.956 1.00 82.69 97 ASP A C 1
ATOM 786 O O . ASP A 1 97 ? 1.631 10.060 17.997 1.00 82.69 97 ASP A O 1
ATOM 790 N N . LYS A 1 98 ? 0.917 11.100 16.144 1.00 85.75 98 LYS A N 1
ATOM 791 C CA . LYS A 1 98 ? -0.508 10.818 16.325 1.00 85.75 98 LYS A CA 1
ATOM 792 C C . LYS A 1 98 ? -1.007 10.015 15.140 1.00 85.75 98 LYS A C 1
ATOM 794 O O . LYS A 1 98 ? -0.602 10.249 14.008 1.00 85.75 98 LYS A O 1
ATOM 799 N N . VAL A 1 99 ? -1.937 9.099 15.400 1.00 84.31 99 VAL A N 1
ATOM 800 C CA . VAL A 1 99 ? -2.591 8.331 14.337 1.00 84.31 99 VAL A CA 1
ATOM 801 C C . VAL A 1 99 ? -3.341 9.288 13.412 1.00 84.31 99 VAL A C 1
ATOM 803 O O . VAL A 1 99 ? -4.340 9.882 13.822 1.00 84.31 99 VAL A O 1
ATOM 806 N N . VAL A 1 100 ? -2.845 9.405 12.183 1.00 90.19 100 VAL A N 1
ATOM 807 C CA . VAL A 1 100 ? -3.483 10.110 11.066 1.00 90.19 100 VAL A CA 1
ATOM 808 C C . VAL A 1 100 ? -4.381 9.160 10.265 1.00 90.19 100 VAL A C 1
ATOM 810 O O . VAL A 1 100 ? -4.439 7.963 10.565 1.00 90.19 100 VAL A O 1
ATOM 813 N N . SER A 1 101 ? -5.094 9.690 9.268 1.00 88.44 101 SER A N 1
ATOM 814 C CA . SER A 1 101 ? -5.904 8.875 8.355 1.00 88.44 101 SER A CA 1
ATOM 815 C C . SER A 1 101 ? -5.034 7.906 7.539 1.00 88.44 101 SER A C 1
ATOM 817 O O . SER A 1 101 ? -3.836 8.143 7.346 1.00 88.44 101 SER A O 1
ATOM 819 N N . ALA A 1 102 ? -5.616 6.810 7.044 1.00 86.44 102 ALA A N 1
ATOM 820 C CA . ALA A 1 102 ? -4.918 5.891 6.142 1.00 86.44 102 ALA A CA 1
ATOM 821 C C . ALA A 1 102 ? -4.387 6.610 4.895 1.00 86.44 102 ALA A C 1
ATOM 823 O O . ALA A 1 102 ? -3.238 6.393 4.506 1.00 86.44 102 ALA A O 1
ATOM 824 N N . VAL A 1 103 ? -5.193 7.514 4.329 1.00 85.69 103 VAL A N 1
ATOM 825 C CA . VAL A 1 103 ? -4.848 8.331 3.158 1.00 85.69 103 VAL A CA 1
ATOM 826 C C . VAL A 1 103 ? -3.597 9.164 3.427 1.00 85.69 103 VAL A C 1
ATOM 828 O O . VAL A 1 103 ? -2.603 9.019 2.717 1.00 85.69 103 VAL A O 1
ATOM 831 N N . ASP A 1 104 ? -3.606 9.971 4.491 1.00 87.88 104 ASP A N 1
ATOM 832 C CA . ASP A 1 104 ? -2.474 10.838 4.840 1.00 87.88 104 ASP A CA 1
ATOM 833 C C . ASP A 1 104 ? -1.226 10.016 5.170 1.00 87.88 104 ASP A C 1
ATOM 835 O O . ASP A 1 104 ? -0.107 10.390 4.815 1.00 87.88 104 ASP A O 1
ATOM 839 N N . CYS A 1 105 ? -1.409 8.863 5.822 1.00 90.50 105 CYS A N 1
ATOM 840 C CA . CYS A 1 105 ? -0.305 7.978 6.150 1.00 90.50 105 CYS A CA 1
ATOM 841 C C . CYS A 1 105 ? 0.361 7.416 4.891 1.00 90.50 105 CYS A C 1
ATOM 843 O O . CYS A 1 105 ? 1.582 7.479 4.762 1.00 90.50 105 CYS A O 1
ATOM 845 N N . ILE A 1 106 ? -0.429 6.892 3.951 1.00 87.75 106 ILE A N 1
ATOM 846 C CA . ILE A 1 106 ? 0.075 6.326 2.697 1.00 87.75 106 ILE A CA 1
ATOM 847 C C . ILE A 1 106 ? 0.749 7.413 1.857 1.00 87.75 106 ILE A C 1
ATOM 849 O O . ILE A 1 106 ? 1.861 7.197 1.379 1.00 87.75 106 ILE A O 1
ATOM 853 N N . LEU A 1 107 ? 0.133 8.591 1.727 1.00 87.12 107 LEU A N 1
ATOM 854 C CA . LEU A 1 107 ? 0.723 9.717 1.000 1.00 87.12 107 LEU A CA 1
ATOM 855 C C . LEU A 1 107 ? 2.045 10.167 1.631 1.00 87.12 107 LEU A C 1
ATOM 857 O O . LEU A 1 107 ? 3.012 10.401 0.914 1.00 87.12 107 LEU A O 1
ATOM 861 N N . SER A 1 108 ? 2.125 10.211 2.962 1.00 88.25 108 SER A N 1
ATOM 862 C CA . SER A 1 108 ? 3.360 10.525 3.685 1.00 88.25 108 SER A CA 1
ATOM 863 C C . SER A 1 108 ? 4.448 9.460 3.502 1.00 88.25 108 SER A C 1
ATOM 865 O O . SER A 1 108 ? 5.621 9.816 3.453 1.00 88.25 108 SER A O 1
ATOM 867 N N . LEU A 1 109 ? 4.085 8.176 3.410 1.00 87.56 109 LEU A N 1
ATOM 868 C CA . LEU A 1 109 ? 5.031 7.072 3.192 1.00 87.56 109 LEU A CA 1
ATOM 869 C C . LEU A 1 109 ? 5.564 7.028 1.757 1.00 87.56 109 LEU A C 1
ATOM 871 O O . LEU A 1 109 ? 6.731 6.709 1.539 1.00 87.56 109 LEU A O 1
ATOM 875 N N . VAL A 1 110 ? 4.710 7.327 0.778 1.00 87.00 110 VAL A N 1
ATOM 876 C CA . VAL A 1 110 ? 5.110 7.441 -0.628 1.00 87.00 110 VAL A CA 1
ATOM 877 C C . VAL A 1 110 ? 5.928 8.719 -0.830 1.00 87.00 110 VAL A C 1
ATOM 879 O O . VAL A 1 110 ? 6.967 8.697 -1.483 1.00 87.00 110 VAL A O 1
ATOM 882 N N . GLY A 1 111 ? 5.504 9.838 -0.247 1.00 85.00 111 GLY A N 1
ATOM 883 C CA . GLY A 1 111 ? 6.131 11.141 -0.440 1.00 85.00 111 GLY A CA 1
ATOM 884 C C . GLY A 1 111 ? 6.098 11.616 -1.899 1.00 85.00 111 GLY A C 1
ATOM 885 O O . GLY A 1 111 ? 5.537 10.978 -2.789 1.00 85.00 111 GLY A O 1
ATOM 886 N N . ASP A 1 112 ? 6.746 12.747 -2.178 1.00 78.62 112 ASP A N 1
ATOM 887 C CA . ASP A 1 112 ? 6.612 13.413 -3.482 1.00 78.62 112 ASP A CA 1
ATOM 888 C C . ASP A 1 112 ? 7.200 12.620 -4.655 1.00 78.62 112 ASP A C 1
ATOM 890 O O . ASP A 1 112 ? 6.694 12.686 -5.778 1.00 78.62 112 ASP A O 1
ATOM 894 N N . LYS A 1 113 ? 8.298 11.898 -4.408 1.00 78.94 113 LYS A N 1
ATOM 895 C CA . LYS A 1 113 ? 9.076 11.197 -5.443 1.00 78.94 113 LYS A CA 1
ATOM 896 C C . LYS A 1 113 ? 9.078 9.681 -5.298 1.00 78.94 113 LYS A C 1
ATOM 898 O O . LYS A 1 113 ? 9.691 9.026 -6.134 1.00 78.94 113 LYS A O 1
ATOM 903 N N . ASN A 1 114 ? 8.421 9.133 -4.274 1.00 86.69 114 ASN A N 1
ATOM 904 C CA . ASN A 1 114 ? 8.441 7.700 -3.991 1.00 86.69 114 ASN A CA 1
ATOM 905 C C . ASN A 1 114 ? 9.859 7.111 -3.975 1.00 86.69 114 ASN A C 1
ATOM 907 O O . ASN A 1 114 ? 10.149 6.208 -4.758 1.00 86.69 114 ASN A O 1
ATOM 911 N N . PRO A 1 115 ? 10.755 7.620 -3.107 1.00 84.94 115 PRO A N 1
ATOM 912 C CA . PRO A 1 115 ? 12.160 7.200 -3.082 1.00 84.94 115 PRO A CA 1
ATOM 913 C C . PRO A 1 115 ? 12.324 5.694 -2.833 1.00 84.94 115 PRO A C 1
ATOM 915 O O . PRO A 1 115 ? 13.290 5.083 -3.278 1.00 84.94 115 PRO A O 1
ATOM 918 N N . GLU A 1 116 ? 11.355 5.089 -2.149 1.00 84.88 116 GLU A N 1
ATOM 919 C CA . GLU A 1 116 ? 11.342 3.669 -1.810 1.00 84.88 116 GLU A CA 1
ATOM 920 C C . GLU A 1 116 ? 10.712 2.770 -2.884 1.00 84.88 116 GLU A C 1
ATOM 922 O O . GLU A 1 116 ? 10.772 1.540 -2.754 1.00 84.88 116 GLU A O 1
ATOM 927 N N . HIS A 1 117 ? 10.148 3.374 -3.936 1.00 88.00 117 HIS A N 1
ATOM 928 C CA . HIS A 1 117 ? 9.510 2.718 -5.077 1.00 88.00 117 HIS A CA 1
ATOM 929 C C . HIS A 1 117 ? 8.363 1.772 -4.682 1.00 88.00 117 HIS A C 1
ATOM 931 O O . HIS A 1 117 ? 8.311 0.609 -5.094 1.00 88.00 117 HIS A O 1
ATOM 937 N N . TYR A 1 118 ? 7.426 2.272 -3.875 1.00 87.75 118 TYR A N 1
ATOM 938 C CA . TYR A 1 118 ? 6.216 1.545 -3.502 1.00 87.75 118 TYR A CA 1
ATOM 939 C C . TYR A 1 118 ? 5.183 1.527 -4.628 1.00 87.75 118 TYR A C 1
ATOM 941 O O . TYR A 1 118 ? 4.886 2.554 -5.238 1.00 87.75 118 TYR A O 1
ATOM 949 N N . PHE A 1 119 ? 4.561 0.373 -4.844 1.00 88.06 119 PHE A N 1
ATOM 950 C CA . PHE A 1 119 ? 3.225 0.317 -5.428 1.00 88.06 119 PHE A CA 1
ATOM 951 C C . PHE A 1 119 ? 2.187 0.443 -4.320 1.00 88.06 119 PHE A C 1
ATOM 953 O O . PHE A 1 119 ? 2.388 -0.087 -3.233 1.00 88.06 119 PHE A O 1
ATOM 960 N N . VAL A 1 120 ? 1.069 1.106 -4.598 1.00 87.25 120 VAL A N 1
ATOM 961 C CA . VAL A 1 120 ? -0.034 1.256 -3.641 1.00 87.25 120 VAL A CA 1
ATOM 962 C C . VAL A 1 120 ? -1.244 0.473 -4.145 1.00 87.25 120 VAL A C 1
ATOM 964 O O . VAL A 1 120 ? -1.636 0.628 -5.302 1.00 87.25 120 VAL A O 1
ATOM 967 N N . ALA A 1 121 ? -1.821 -0.358 -3.278 1.00 86.19 121 ALA A N 1
ATOM 968 C CA . ALA A 1 121 ? -3.051 -1.110 -3.502 1.00 86.19 121 ALA A CA 1
ATOM 969 C C . ALA A 1 121 ? -4.139 -0.605 -2.540 1.00 86.19 121 ALA A C 1
ATOM 971 O O . ALA A 1 121 ? -4.092 -0.860 -1.336 1.00 86.19 121 ALA A O 1
ATOM 972 N N . THR A 1 122 ? -5.111 0.131 -3.078 1.00 83.88 122 THR A N 1
ATOM 973 C CA . THR A 1 122 ? -6.191 0.797 -2.328 1.00 83.88 122 THR A CA 1
ATOM 974 C C . THR A 1 122 ? -7.490 0.792 -3.136 1.00 83.88 122 THR A C 1
ATOM 976 O O . THR A 1 122 ? -7.450 0.736 -4.365 1.00 83.88 122 THR A O 1
ATOM 979 N N . GLN A 1 123 ? -8.631 0.842 -2.442 1.00 77.19 123 GLN A N 1
ATOM 980 C CA . GLN A 1 123 ? -9.947 1.111 -3.040 1.00 77.19 123 GLN A CA 1
ATOM 981 C C . GLN A 1 123 ? -10.394 2.566 -2.845 1.00 77.19 123 GLN A C 1
ATOM 983 O O . GLN A 1 123 ? -11.449 2.957 -3.342 1.00 77.19 123 GLN A O 1
ATOM 988 N N . ASP A 1 124 ? -9.619 3.375 -2.118 1.00 70.75 124 ASP A N 1
ATOM 989 C CA . ASP A 1 124 ? -9.984 4.756 -1.842 1.00 70.75 124 ASP A CA 1
ATOM 990 C C . ASP A 1 124 ? -9.713 5.647 -3.064 1.00 70.75 124 ASP A C 1
ATOM 992 O O . ASP A 1 124 ? -8.587 5.773 -3.567 1.00 70.75 124 ASP A O 1
ATOM 996 N N . ILE A 1 125 ? -10.777 6.296 -3.540 1.00 64.19 125 ILE A N 1
ATOM 997 C CA . ILE A 1 125 ? -10.728 7.190 -4.693 1.00 64.19 125 ILE A CA 1
ATOM 998 C C . ILE A 1 125 ? -9.845 8.403 -4.384 1.00 64.19 125 ILE A C 1
ATOM 1000 O O . ILE A 1 125 ? -9.219 8.913 -5.306 1.00 64.19 125 ILE A O 1
ATOM 1004 N N . LEU A 1 126 ? -9.725 8.839 -3.126 1.00 61.00 126 LEU A N 1
ATOM 1005 C CA . LEU A 1 126 ? -8.903 9.992 -2.744 1.00 61.00 126 LEU A CA 1
ATOM 1006 C C . LEU A 1 126 ? -7.405 9.699 -2.874 1.00 61.00 126 LEU A C 1
ATOM 1008 O O . LEU A 1 126 ? -6.666 10.512 -3.434 1.00 61.00 126 LEU A O 1
ATOM 1012 N N . VAL A 1 127 ? -6.972 8.504 -2.457 1.00 57.19 127 VAL A N 1
ATOM 1013 C CA . VAL A 1 127 ? -5.594 8.033 -2.673 1.00 57.19 127 VAL A CA 1
ATOM 1014 C C . VAL A 1 127 ? -5.336 7.853 -4.167 1.00 57.19 127 VAL A C 1
ATOM 1016 O O . VAL A 1 127 ? -4.285 8.260 -4.665 1.00 57.19 127 VAL A O 1
ATOM 1019 N N . SER A 1 128 ? -6.311 7.306 -4.905 1.00 52.22 128 SER A N 1
ATOM 1020 C CA . SER A 1 128 ? -6.200 7.158 -6.360 1.00 52.22 128 SER A CA 1
ATOM 1021 C C . SER A 1 128 ? -6.112 8.519 -7.063 1.00 52.22 128 SER A C 1
ATOM 1023 O O . SER A 1 128 ? -5.249 8.706 -7.911 1.00 52.22 128 SER A O 1
ATOM 1025 N N . GLY A 1 129 ? -6.933 9.484 -6.628 1.00 47.72 129 GLY A N 1
ATOM 1026 C CA . GLY A 1 129 ? -7.143 10.839 -7.142 1.00 47.72 129 GLY A CA 1
ATOM 1027 C C . GLY A 1 129 ? -5.876 11.675 -7.178 1.00 47.72 129 GLY A C 1
ATOM 1028 O O . GLY A 1 129 ? -5.551 12.277 -8.197 1.00 47.72 129 GLY A O 1
ATOM 1029 N N . GLN A 1 130 ? -5.137 11.659 -6.072 1.00 49.78 130 GLN A N 1
ATOM 1030 C CA . GLN A 1 130 ? -3.859 12.360 -5.957 1.00 49.78 130 GLN A CA 1
ATOM 1031 C C . GLN A 1 130 ? -2.682 11.555 -6.535 1.00 49.78 130 GLN A C 1
ATOM 1033 O O . GLN A 1 130 ? -1.644 12.129 -6.854 1.00 49.78 130 GLN A O 1
ATOM 1038 N N . SER A 1 131 ? -2.849 10.241 -6.729 1.00 47.97 131 SER A N 1
ATOM 1039 C CA . SER A 1 131 ? -1.815 9.348 -7.274 1.00 47.97 131 SER A CA 1
ATOM 1040 C C . SER A 1 131 ? -1.936 9.067 -8.776 1.00 47.97 131 SER A C 1
ATOM 1042 O O . SER A 1 131 ? -1.048 8.397 -9.309 1.00 47.97 131 SER A O 1
ATOM 1044 N N . TYR A 1 132 ? -2.969 9.562 -9.482 1.00 40.75 132 TYR A N 1
ATOM 1045 C CA . TYR A 1 132 ? -3.159 9.311 -10.927 1.00 40.75 132 TYR A CA 1
ATOM 1046 C C . TYR A 1 132 ? -1.966 9.759 -11.783 1.00 40.75 132 TYR A C 1
ATOM 1048 O O . TYR A 1 132 ? -1.748 9.195 -12.853 1.00 40.75 132 TYR A O 1
ATOM 1056 N N . GLU A 1 133 ? -1.160 10.710 -11.307 1.00 37.91 133 GLU A N 1
ATOM 1057 C CA . GLU A 1 133 ? 0.075 11.121 -11.981 1.00 37.91 133 GLU A CA 1
ATOM 1058 C C . GLU A 1 133 ? 1.328 10.371 -11.516 1.00 37.91 133 GLU A C 1
ATOM 1060 O O . GLU A 1 133 ? 2.371 10.499 -12.160 1.00 37.91 133 GLU A O 1
ATOM 1065 N N . ARG A 1 134 ? 1.279 9.597 -10.418 1.00 43.50 134 ARG A N 1
ATOM 1066 C CA . ARG A 1 134 ? 2.509 9.093 -9.793 1.00 43.50 134 ARG A CA 1
ATOM 1067 C C . ARG A 1 134 ? 2.624 7.589 -9.604 1.00 43.50 134 ARG A C 1
ATOM 1069 O O . ARG A 1 134 ? 3.595 7.086 -10.146 1.00 43.50 134 ARG A O 1
ATOM 1076 N N . PHE A 1 135 ? 1.725 6.821 -8.987 1.00 49.00 135 PHE A N 1
ATOM 1077 C CA . PHE A 1 135 ? 1.963 5.368 -8.818 1.00 49.00 135 PHE A CA 1
ATOM 1078 C C . PHE A 1 135 ? 0.653 4.589 -8.670 1.00 49.00 135 PHE A C 1
ATOM 1080 O O . PHE A 1 135 ? -0.036 4.717 -7.665 1.00 49.00 135 PHE A O 1
ATOM 1087 N N . LEU A 1 136 ? 0.305 3.773 -9.671 1.00 46.94 136 LEU A N 1
ATOM 1088 C CA . LEU A 1 136 ? -0.983 3.076 -9.738 1.00 46.94 136 LEU A CA 1
ATOM 1089 C C . LEU A 1 136 ? -0.835 1.569 -9.974 1.00 46.94 136 LEU A C 1
ATOM 1091 O O . LEU A 1 136 ? -0.321 1.140 -11.009 1.00 46.94 136 LEU A O 1
ATOM 1095 N N . VAL A 1 137 ? -1.405 0.779 -9.059 1.00 43.94 137 VAL A N 1
ATOM 1096 C CA . VAL A 1 137 ? -1.913 -0.573 -9.322 1.00 43.94 137 VAL A CA 1
ATOM 1097 C C . VAL A 1 137 ? -3.360 -0.643 -8.827 1.00 43.94 137 VAL A C 1
ATOM 1099 O O . VAL A 1 137 ? -3.621 -0.746 -7.635 1.00 43.94 137 VAL A O 1
ATOM 1102 N N . PHE A 1 138 ? -4.305 -0.586 -9.770 1.00 45.91 138 PHE A N 1
ATOM 1103 C CA . PHE A 1 138 ? -5.718 -0.896 -9.535 1.00 45.91 138 PHE A CA 1
ATOM 1104 C C . PHE A 1 138 ? -5.923 -2.411 -9.486 1.00 45.91 138 PHE A C 1
ATOM 1106 O O . PHE A 1 138 ? -5.633 -3.091 -10.479 1.00 45.91 138 PHE A O 1
ATOM 1113 N N . LEU A 1 139 ? -6.531 -2.910 -8.410 1.00 39.41 139 LEU A N 1
ATOM 1114 C CA . LEU A 1 139 ? -7.351 -4.123 -8.451 1.00 39.41 139 LEU A CA 1
ATOM 1115 C C . LEU A 1 139 ? -8.812 -3.724 -8.304 1.00 39.41 139 LEU A C 1
ATOM 1117 O O . LEU A 1 139 ? -9.108 -3.047 -7.304 1.00 39.41 139 LEU A O 1
#

Radius of gyration: 14.56 Å; chains: 1; bounding box: 32×29×40 Å

Foldseek 3Di:
DVVVLLVVLQVVLVCCCVVVVQDPVAEAEEALQLLLVCVVVVVPPPQVVVCSSSVHPGRHQYEYEPLRLVVLVVVPDSSVVSSVVNVVGHYDDQPDPDRDHSLVRVCSCCDDSNPVRYAYEDPDVSSCVVCVPPHDDYD